Protein AF-A0A952RU28-F1 (afdb_monomer_lite)

pLDDT: mean 78.18, std 16.83, range [42.5, 93.38]

Sequence (64 aa):
MHLGEAPHPESNEVEQNLPLAKQNIDLLGLLEEKTKGNLTGDEERLLAQLLYDLRMRYVERSKK

Foldseek 3Di:
DDPDDDDPPPDPDPPPPLVVLVVVLVVLVVVLVVCVVVDDPVRNVVSVVVSVVSVVVSVVVVVD

Secondary structure (DSSP, 8-state):
---------S--S----HHHHHHHHHHHHHHHHHHTTTS-HHHHHHHHHHHHHHHHHHHHHHT-

Structure (mmCIF, N/CA/C/O backbone):
data_AF-A0A952RU28-F1
#
_entry.id   AF-A0A952RU28-F1
#
loop_
_atom_site.group_PDB
_atom_site.id
_atom_site.type_symbol
_atom_site.label_atom_id
_atom_site.label_alt_id
_atom_site.label_comp_id
_atom_site.label_asym_id
_atom_site.label_entity_id
_atom_site.label_seq_id
_atom_site.pdbx_PDB_ins_code
_atom_site.Cartn_x
_atom_site.Cartn_y
_atom_site.Cartn_z
_atom_site.occupancy
_atom_site.B_iso_or_equiv
_atom_site.auth_seq_id
_atom_site.auth_comp_id
_atom_site.auth_asym_id
_atom_site.auth_atom_id
_atom_site.pdbx_PDB_model_num
ATOM 1 N N . MET A 1 1 ? 22.143 -9.132 18.944 1.00 48.81 1 MET A N 1
ATOM 2 C CA . MET A 1 1 ? 22.211 -7.658 18.876 1.00 48.81 1 MET A CA 1
ATOM 3 C C . MET A 1 1 ? 23.243 -7.276 17.824 1.00 48.81 1 MET A C 1
ATOM 5 O O . MET A 1 1 ? 24.382 -7.016 18.167 1.00 48.81 1 MET A O 1
ATOM 9 N N . HIS A 1 2 ? 22.861 -7.323 16.548 1.00 42.50 2 HIS A N 1
ATOM 10 C CA . HIS A 1 2 ? 23.596 -6.672 15.464 1.00 42.50 2 HIS A CA 1
ATOM 11 C C . HIS A 1 2 ? 22.552 -5.959 14.609 1.00 42.50 2 HIS A C 1
ATOM 13 O O . HIS A 1 2 ? 21.917 -6.549 13.741 1.00 42.50 2 HIS A O 1
ATOM 19 N N . LEU A 1 3 ? 22.327 -4.697 14.974 1.00 55.22 3 LEU A N 1
ATOM 20 C CA . LEU A 1 3 ? 21.821 -3.660 14.088 1.00 55.22 3 LEU A CA 1
ATOM 21 C C . LEU A 1 3 ? 22.936 -3.444 13.055 1.00 55.22 3 LEU A C 1
ATOM 23 O O . LEU A 1 3 ? 23.907 -2.751 13.334 1.00 55.22 3 LEU A O 1
ATOM 27 N N . GLY A 1 4 ? 22.879 -4.191 11.954 1.00 44.38 4 GLY A N 1
ATOM 28 C CA . GLY A 1 4 ? 23.914 -4.240 10.927 1.00 44.38 4 GLY A CA 1
ATOM 29 C C . GLY A 1 4 ? 23.392 -3.626 9.646 1.00 44.38 4 GLY A C 1
ATOM 30 O O . GLY A 1 4 ? 22.931 -4.334 8.757 1.00 44.38 4 GLY A O 1
ATOM 31 N N . GLU A 1 5 ? 23.437 -2.302 9.592 1.00 66.94 5 GLU A N 1
ATOM 32 C CA . GLU A 1 5 ? 23.462 -1.558 8.344 1.00 66.94 5 GLU A CA 1
ATOM 33 C C . GLU A 1 5 ? 24.548 -2.155 7.441 1.00 66.94 5 GLU A C 1
ATOM 35 O O . GLU A 1 5 ? 25.733 -2.145 7.774 1.00 66.94 5 GLU A O 1
ATOM 40 N N . ALA A 1 6 ? 24.143 -2.678 6.292 1.00 53.25 6 ALA A N 1
ATOM 41 C CA . ALA A 1 6 ? 25.016 -2.779 5.141 1.00 53.25 6 ALA A CA 1
ATOM 42 C C . ALA A 1 6 ? 24.255 -2.137 3.975 1.00 53.25 6 ALA A C 1
ATOM 44 O O . ALA A 1 6 ? 23.304 -2.739 3.471 1.00 53.25 6 ALA A O 1
ATOM 45 N N . PRO A 1 7 ? 24.589 -0.898 3.569 1.00 45.47 7 PRO A N 1
ATOM 46 C CA . PRO A 1 7 ? 24.135 -0.402 2.280 1.00 45.47 7 PRO A CA 1
ATOM 47 C C . PRO A 1 7 ? 24.718 -1.344 1.228 1.00 45.47 7 PRO A C 1
ATOM 49 O O . PRO A 1 7 ? 25.923 -1.574 1.241 1.00 45.47 7 PRO A O 1
ATOM 52 N N . HIS A 1 8 ? 23.896 -1.917 0.348 1.00 45.03 8 HIS A N 1
ATOM 53 C CA . HIS A 1 8 ? 24.416 -2.614 -0.828 1.00 45.03 8 HIS A CA 1
ATOM 54 C C . HIS A 1 8 ? 25.137 -1.570 -1.704 1.00 45.03 8 HIS A C 1
ATOM 56 O O . HIS A 1 8 ? 24.456 -0.723 -2.283 1.00 45.03 8 HIS A O 1
ATOM 62 N N . PRO A 1 9 ? 26.484 -1.574 -1.800 1.00 59.53 9 PRO A N 1
ATOM 63 C CA . PRO A 1 9 ? 27.229 -0.536 -2.508 1.00 59.53 9 PRO A CA 1
ATOM 64 C C . PRO A 1 9 ? 27.497 -0.897 -3.978 1.00 59.53 9 PRO A C 1
ATOM 66 O O . PRO A 1 9 ? 28.115 -0.110 -4.686 1.00 59.53 9 PRO A O 1
ATOM 69 N N . GLU A 1 10 ? 27.079 -2.076 -4.449 1.00 51.03 10 GLU A N 1
ATOM 70 C CA . GLU A 1 10 ? 27.583 -2.644 -5.713 1.00 51.03 10 GLU A CA 1
ATOM 71 C C . GLU A 1 10 ? 26.554 -2.768 -6.833 1.00 51.03 10 GLU A C 1
ATOM 73 O O . GLU A 1 10 ? 26.917 -3.061 -7.968 1.00 51.03 10 GLU A O 1
ATOM 78 N N . SER A 1 11 ? 25.282 -2.488 -6.569 1.00 50.53 11 SER A N 1
ATOM 79 C CA . SER A 1 11 ? 24.266 -2.545 -7.606 1.00 50.53 11 SER A CA 1
ATOM 80 C C . SER A 1 11 ? 23.373 -1.329 -7.495 1.00 50.53 11 SER A C 1
ATOM 82 O O . SER A 1 11 ? 22.472 -1.251 -6.669 1.00 50.53 11 SER A O 1
ATOM 84 N N . ASN A 1 12 ? 23.610 -0.365 -8.374 1.00 47.62 12 ASN A N 1
ATOM 85 C CA . ASN A 1 12 ? 22.651 0.693 -8.658 1.00 47.62 12 ASN A CA 1
ATOM 86 C C . ASN A 1 12 ? 21.373 0.134 -9.333 1.00 47.62 12 ASN A C 1
ATOM 88 O O . ASN A 1 12 ? 20.542 0.902 -9.819 1.00 47.62 12 ASN A O 1
ATOM 92 N N . GLU A 1 13 ? 21.214 -1.194 -9.404 1.00 45.97 13 GLU A N 1
ATOM 93 C CA . GLU A 1 13 ? 19.957 -1.837 -9.727 1.00 45.97 13 GLU A CA 1
ATOM 94 C C . GLU A 1 13 ? 19.148 -1.970 -8.443 1.00 45.97 13 GLU A C 1
ATOM 96 O O . GLU A 1 13 ? 19.412 -2.785 -7.561 1.00 45.97 13 GLU A O 1
ATOM 101 N N . VAL A 1 14 ? 18.098 -1.160 -8.360 1.00 54.22 14 VAL A N 1
ATOM 102 C CA . VAL A 1 14 ? 16.930 -1.528 -7.570 1.00 54.22 14 VAL A CA 1
ATOM 103 C C . VAL A 1 14 ? 16.516 -2.907 -8.080 1.00 54.22 14 VAL A C 1
ATOM 105 O O . VAL A 1 14 ? 15.951 -2.987 -9.172 1.00 54.22 14 VAL A O 1
ATOM 108 N N . GLU A 1 15 ? 16.833 -3.980 -7.347 1.00 52.81 15 GLU A N 1
ATOM 109 C CA . GLU A 1 15 ? 16.312 -5.316 -7.636 1.00 52.81 15 GLU A CA 1
ATOM 110 C C . GLU A 1 15 ? 14.788 -5.226 -7.543 1.00 52.81 15 GLU A C 1
ATOM 112 O O . GLU A 1 15 ? 14.170 -5.321 -6.480 1.00 52.81 15 GLU A O 1
ATOM 117 N N . GLN A 1 16 ? 14.158 -4.956 -8.682 1.00 58.81 16 GLN A N 1
ATOM 118 C CA . GLN A 1 16 ? 12.716 -4.931 -8.815 1.00 58.81 16 GLN A CA 1
ATOM 119 C C . GLN A 1 16 ? 12.253 -6.377 -8.836 1.00 58.81 16 GLN A C 1
ATOM 121 O O . GLN A 1 16 ? 11.991 -6.95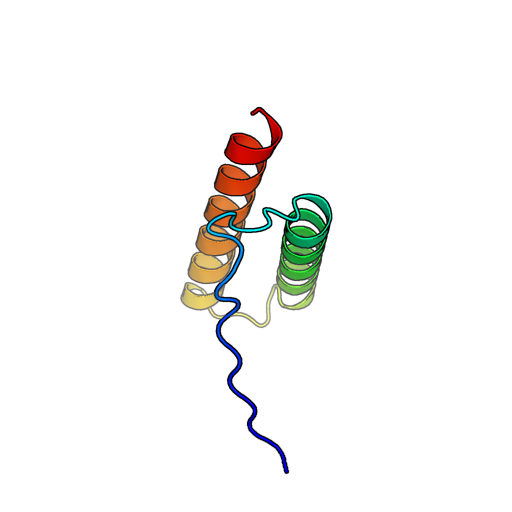9 -9.887 1.00 58.81 16 GLN A O 1
ATOM 126 N N . ASN A 1 17 ? 12.163 -6.970 -7.649 1.00 73.62 17 ASN A N 1
ATOM 127 C CA . ASN A 1 17 ? 11.596 -8.292 -7.480 1.00 73.62 17 ASN A CA 1
ATOM 128 C C . ASN A 1 17 ? 10.073 -8.194 -7.645 1.00 73.62 17 ASN A C 1
ATOM 130 O O . ASN A 1 17 ? 9.314 -8.104 -6.680 1.00 73.62 17 ASN A O 1
ATOM 134 N N . LEU A 1 18 ? 9.629 -8.155 -8.904 1.00 78.19 18 LEU A N 1
ATOM 135 C CA . LEU A 1 18 ? 8.218 -8.142 -9.281 1.00 78.19 18 LEU A CA 1
ATOM 136 C C . LEU A 1 18 ? 7.439 -9.304 -8.637 1.00 78.19 18 LEU A C 1
ATOM 138 O O . LEU A 1 18 ? 6.351 -9.047 -8.121 1.00 78.19 18 LEU A O 1
ATOM 142 N N . PRO A 1 19 ? 7.954 -10.551 -8.586 1.00 81.94 19 PRO A N 1
ATOM 143 C CA . PRO A 1 19 ? 7.300 -11.626 -7.838 1.00 81.94 19 PRO A CA 1
ATOM 144 C C . PRO A 1 19 ? 7.035 -11.278 -6.367 1.00 81.94 19 PRO A C 1
ATOM 146 O O . PRO A 1 19 ? 5.911 -11.455 -5.896 1.00 81.94 19 PRO A O 1
ATOM 149 N N . LEU A 1 20 ? 8.026 -10.726 -5.661 1.00 81.94 20 LEU A N 1
ATOM 150 C CA . LEU A 1 20 ? 7.887 -10.314 -4.262 1.00 81.94 20 LEU A CA 1
ATOM 151 C C . LEU A 1 20 ? 6.915 -9.135 -4.106 1.00 81.94 20 LEU A C 1
ATOM 153 O O . LEU A 1 20 ? 6.089 -9.125 -3.196 1.00 81.94 20 LEU A O 1
ATOM 157 N N . ALA A 1 21 ? 6.963 -8.163 -5.020 1.00 84.69 21 ALA A N 1
ATOM 158 C CA . ALA A 1 21 ? 6.039 -7.032 -5.031 1.00 84.69 21 ALA A CA 1
ATOM 159 C C . ALA A 1 21 ? 4.586 -7.494 -5.203 1.00 84.69 21 ALA A C 1
ATOM 161 O O . ALA A 1 21 ? 3.709 -7.039 -4.470 1.00 84.69 21 ALA A O 1
ATOM 162 N N . LYS A 1 22 ? 4.338 -8.446 -6.112 1.00 86.44 22 LYS A N 1
ATOM 163 C CA . LYS A 1 22 ? 3.020 -9.064 -6.286 1.00 86.44 22 LYS A CA 1
ATOM 164 C C . LYS A 1 22 ? 2.562 -9.752 -5.002 1.00 86.44 22 LYS A C 1
ATOM 166 O O . LYS A 1 22 ? 1.452 -9.510 -4.548 1.00 86.44 22 LYS A O 1
ATOM 171 N N . GLN A 1 23 ? 3.434 -10.554 -4.395 1.00 89.94 23 GLN A N 1
ATOM 172 C CA . GLN A 1 23 ? 3.121 -11.286 -3.170 1.00 89.94 23 GLN A CA 1
ATOM 173 C C . GLN A 1 23 ? 2.743 -10.342 -2.016 1.00 89.94 23 GLN A C 1
ATOM 175 O O . GLN A 1 23 ? 1.782 -10.601 -1.294 1.00 89.94 23 GLN A O 1
ATOM 180 N N . ASN A 1 24 ? 3.446 -9.214 -1.888 1.00 87.38 24 ASN A N 1
ATOM 181 C CA . ASN A 1 24 ? 3.136 -8.182 -0.900 1.00 87.38 24 ASN A CA 1
ATOM 182 C C . ASN A 1 24 ? 1.806 -7.472 -1.192 1.00 87.38 24 ASN A C 1
ATOM 184 O O . ASN A 1 24 ? 1.034 -7.234 -0.266 1.00 87.38 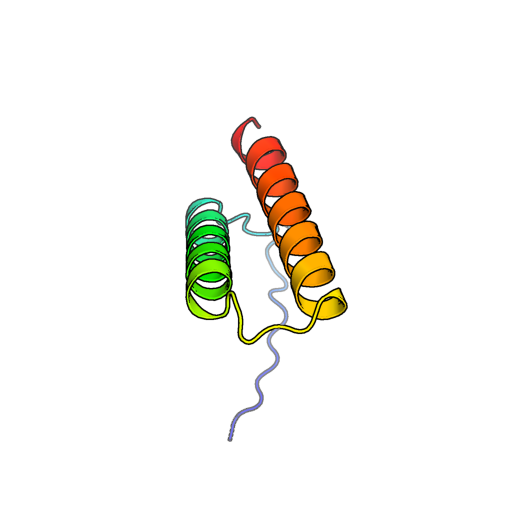24 ASN A O 1
ATOM 188 N N . ILE A 1 25 ? 1.511 -7.153 -2.457 1.00 91.12 25 ILE A N 1
ATOM 189 C CA . ILE A 1 25 ? 0.228 -6.553 -2.864 1.00 91.12 25 ILE A CA 1
ATOM 190 C C . ILE A 1 25 ? -0.936 -7.506 -2.572 1.00 91.12 25 ILE A C 1
ATOM 192 O O . ILE A 1 25 ? -1.963 -7.077 -2.048 1.00 91.12 25 ILE A O 1
ATOM 196 N N . ASP A 1 26 ? -0.769 -8.792 -2.878 1.00 91.19 26 ASP A N 1
ATOM 197 C CA . ASP A 1 26 ? -1.774 -9.825 -2.623 1.00 91.19 26 ASP A CA 1
ATOM 198 C C . ASP A 1 26 ? -2.003 -10.003 -1.113 1.00 91.19 26 ASP A C 1
ATOM 200 O O . ASP A 1 26 ? -3.146 -10.066 -0.660 1.00 91.19 26 ASP A O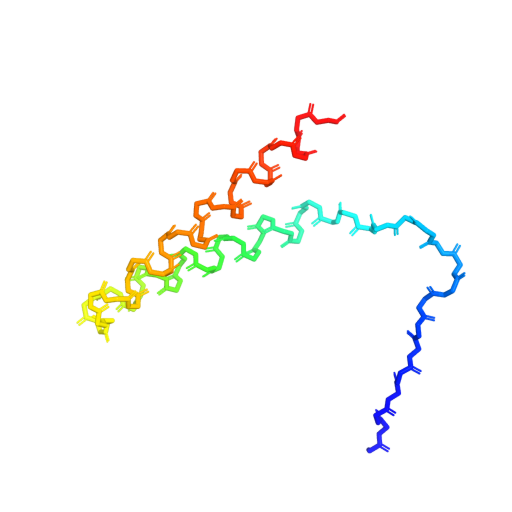 1
ATOM 204 N N . LEU A 1 27 ? -0.931 -10.005 -0.311 1.00 92.12 27 LEU A N 1
ATOM 205 C CA . LEU A 1 27 ? -1.024 -10.058 1.149 1.00 92.12 27 LEU A CA 1
ATOM 206 C C . LEU A 1 27 ? -1.740 -8.830 1.725 1.00 92.12 27 LEU A C 1
ATOM 208 O O . LEU A 1 27 ? -2.601 -8.979 2.589 1.00 92.12 27 LEU A O 1
ATOM 212 N N . LEU A 1 28 ? -1.415 -7.627 1.247 1.00 90.69 28 LEU A N 1
ATOM 213 C CA . LEU A 1 28 ? -2.088 -6.396 1.667 1.00 90.69 28 LEU A CA 1
ATOM 214 C C . LEU A 1 28 ? -3.575 -6.409 1.286 1.00 90.69 28 LEU A C 1
ATOM 216 O O . LEU A 1 28 ? -4.401 -5.982 2.087 1.00 90.69 28 LEU A O 1
ATOM 220 N N . GLY A 1 29 ? -3.929 -6.950 0.116 1.00 91.31 29 GLY A N 1
ATOM 221 C CA . GLY A 1 29 ? -5.326 -7.135 -0.287 1.00 91.31 29 GLY A CA 1
ATOM 222 C C . GLY A 1 29 ? -6.063 -8.144 0.598 1.00 91.31 29 GLY A C 1
ATOM 223 O O . GLY A 1 29 ? -7.195 -7.907 1.006 1.00 91.31 29 GLY A O 1
ATOM 224 N N . LEU A 1 30 ? -5.401 -9.238 0.979 1.00 92.75 30 LEU A N 1
ATOM 225 C CA . LEU A 1 30 ? -5.963 -10.196 1.933 1.00 92.75 30 LEU A CA 1
ATOM 226 C C . LEU A 1 30 ? -6.175 -9.566 3.318 1.00 92.75 30 LEU A C 1
ATOM 228 O O . LEU A 1 30 ? -7.151 -9.883 4.000 1.00 92.75 30 LEU A O 1
ATOM 232 N N . LEU A 1 31 ? -5.258 -8.697 3.751 1.00 89.12 31 LEU A N 1
ATOM 233 C CA . LEU A 1 31 ? -5.395 -7.959 5.002 1.00 89.12 31 LEU A CA 1
ATOM 234 C C . LEU A 1 31 ? -6.555 -6.968 4.935 1.00 89.12 31 LEU A C 1
ATOM 236 O O . LEU A 1 31 ? -7.350 -6.978 5.863 1.00 89.12 31 LEU A O 1
ATOM 240 N N . GLU A 1 32 ? -6.699 -6.200 3.851 1.00 89.00 32 GLU A N 1
ATOM 241 C CA . GLU A 1 32 ? -7.857 -5.323 3.614 1.00 89.00 32 GLU A CA 1
ATOM 242 C C . GLU A 1 32 ? -9.176 -6.096 3.744 1.00 89.00 32 GLU A C 1
ATOM 244 O O . GLU A 1 32 ? -10.067 -5.679 4.482 1.00 89.00 32 GLU A O 1
ATOM 249 N N . GLU A 1 33 ? -9.297 -7.261 3.099 1.00 90.25 33 GLU A N 1
ATOM 250 C CA . GLU A 1 33 ? -10.511 -8.078 3.2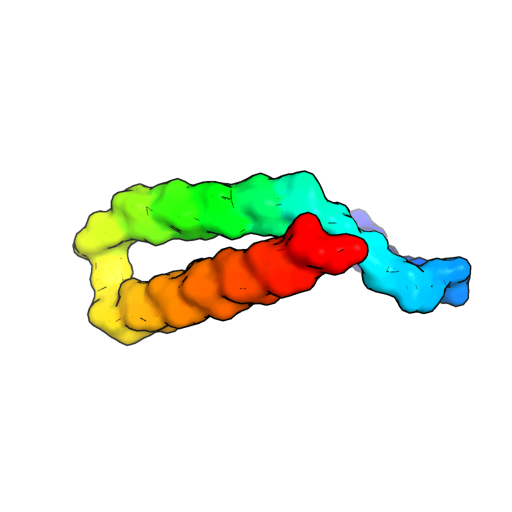11 1.00 90.25 33 GLU A CA 1
ATOM 251 C C . GLU A 1 33 ? -10.758 -8.583 4.636 1.00 90.25 33 GLU A C 1
ATOM 253 O O . GLU A 1 33 ? -11.900 -8.598 5.097 1.00 90.25 33 GLU A O 1
ATOM 258 N N . LYS A 1 34 ? -9.704 -8.987 5.355 1.00 89.88 34 LYS A N 1
ATOM 259 C CA . LYS A 1 34 ? -9.817 -9.482 6.736 1.00 89.88 34 LYS A CA 1
ATOM 260 C C . LYS A 1 34 ? -10.097 -8.377 7.752 1.00 89.88 34 LYS A C 1
ATOM 262 O O . LYS A 1 34 ? -10.712 -8.653 8.780 1.00 89.88 34 LYS A O 1
ATOM 267 N N . THR A 1 35 ? -9.624 -7.160 7.503 1.00 89.25 35 THR A N 1
ATOM 268 C CA . THR A 1 35 ? -9.829 -6.007 8.387 1.00 89.25 35 THR A CA 1
ATOM 269 C C . THR A 1 35 ? -11.072 -5.205 8.022 1.00 89.25 35 THR A C 1
ATOM 271 O O . THR A 1 35 ? -11.486 -4.352 8.807 1.00 89.25 35 THR A O 1
ATOM 274 N N . LYS A 1 36 ? -11.728 -5.509 6.897 1.00 86.06 36 LYS A N 1
ATOM 275 C CA . LYS A 1 36 ? -12.988 -4.892 6.480 1.00 86.06 36 LYS A CA 1
ATOM 276 C C . LYS A 1 36 ? -14.037 -4.948 7.597 1.00 86.06 36 LYS A C 1
ATOM 278 O O . LYS A 1 36 ? -14.352 -6.012 8.123 1.00 86.06 36 LYS A O 1
ATOM 283 N N . GLY A 1 37 ? -14.571 -3.785 7.965 1.00 85.62 37 GLY A N 1
ATOM 284 C CA . GLY A 1 37 ? -15.512 -3.630 9.083 1.00 85.62 37 GLY A CA 1
ATOM 285 C C . GLY A 1 37 ? -14.868 -3.404 10.459 1.00 85.62 37 GLY A C 1
ATOM 286 O O . GLY A 1 37 ? -15.587 -3.059 11.391 1.00 85.62 37 GLY A O 1
ATOM 287 N N . ASN A 1 38 ? -1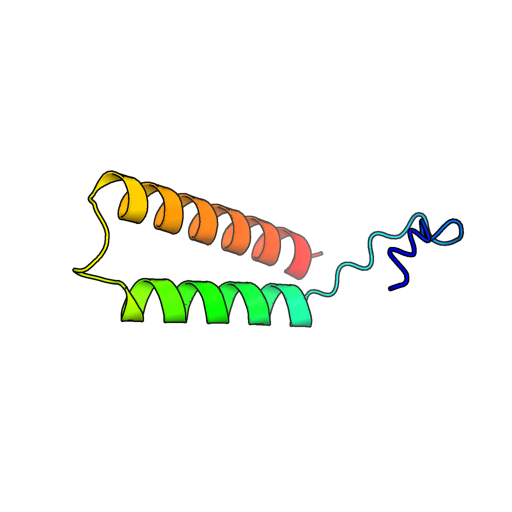3.542 -3.538 10.584 1.00 87.19 38 ASN A N 1
ATOM 288 C CA . ASN A 1 38 ? -12.763 -3.124 11.762 1.00 87.19 38 ASN A CA 1
ATOM 289 C C . ASN A 1 38 ? -11.938 -1.847 11.517 1.00 87.19 38 ASN A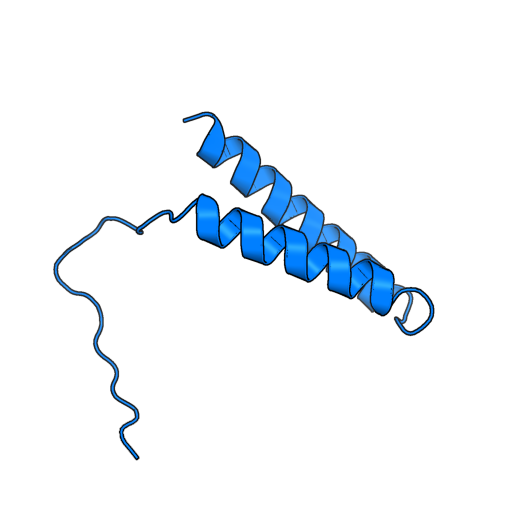 C 1
ATOM 291 O O . ASN A 1 38 ? -11.346 -1.323 12.456 1.00 87.19 38 ASN A O 1
ATOM 295 N N . LEU A 1 39 ? -11.876 -1.367 10.270 1.00 87.38 39 LEU A N 1
ATOM 296 C CA . LEU A 1 39 ? -11.206 -0.122 9.897 1.00 87.38 39 LEU A CA 1
ATOM 297 C C . LEU A 1 39 ? -12.138 1.077 10.077 1.00 87.38 39 LEU A C 1
ATOM 299 O O . LEU A 1 39 ? -13.342 1.002 9.818 1.00 87.38 39 LEU A O 1
ATOM 303 N N . THR A 1 40 ? -11.567 2.210 10.468 1.00 88.69 40 THR A N 1
ATOM 304 C CA . THR A 1 40 ? -12.240 3.506 10.368 1.00 88.69 40 THR A CA 1
ATOM 305 C C . THR A 1 40 ? -12.312 3.954 8.904 1.00 88.69 40 THR A C 1
ATOM 307 O O . THR A 1 40 ? -11.524 3.524 8.062 1.00 88.69 40 THR A O 1
ATOM 310 N N . GLY A 1 41 ? -13.254 4.843 8.568 1.00 88.94 41 GLY A N 1
ATOM 311 C CA . GLY A 1 41 ? -13.452 5.281 7.178 1.00 88.94 41 GLY A CA 1
ATOM 312 C C . GLY A 1 41 ? -12.219 5.936 6.537 1.00 88.94 41 GLY A C 1
ATOM 313 O O . GLY A 1 41 ? -12.035 5.838 5.323 1.00 88.94 41 GLY A O 1
ATOM 314 N N . ASP A 1 42 ? -11.356 6.563 7.339 1.00 91.44 42 ASP A N 1
ATOM 315 C CA . ASP A 1 42 ? -10.098 7.145 6.865 1.00 91.44 42 ASP A CA 1
ATOM 316 C C . ASP A 1 42 ? -9.022 6.074 6.638 1.00 91.44 42 ASP A C 1
ATOM 318 O O . ASP A 1 42 ? -8.310 6.130 5.636 1.00 91.44 42 ASP A O 1
ATOM 322 N N . GLU A 1 43 ? -8.938 5.062 7.508 1.00 88.75 43 GLU A N 1
ATOM 323 C CA . GLU A 1 43 ? -8.027 3.923 7.335 1.00 88.75 43 GLU A CA 1
ATOM 324 C C . GLU A 1 43 ? -8.391 3.088 6.106 1.00 88.75 43 GLU A C 1
ATOM 326 O O . GLU A 1 43 ? -7.505 2.701 5.347 1.00 88.75 43 GLU A O 1
ATOM 331 N N . GLU A 1 44 ? -9.685 2.857 5.866 1.00 89.62 44 GLU A N 1
ATOM 332 C CA . GLU A 1 44 ? -10.159 2.151 4.672 1.00 89.62 44 GLU A CA 1
ATOM 333 C C . GLU A 1 44 ? -9.774 2.910 3.394 1.00 89.62 44 GLU A C 1
ATOM 335 O O . GLU A 1 44 ? -9.223 2.328 2.459 1.00 89.62 44 GLU A O 1
ATOM 340 N N . ARG A 1 45 ? -9.982 4.233 3.368 1.00 90.88 45 ARG A N 1
ATOM 341 C CA . ARG A 1 45 ? -9.589 5.080 2.231 1.00 90.88 45 ARG A CA 1
ATOM 342 C C . ARG A 1 45 ? -8.083 5.092 2.008 1.00 90.88 45 ARG A C 1
ATOM 344 O O . ARG A 1 45 ? -7.648 4.994 0.861 1.00 90.88 45 ARG A O 1
ATOM 351 N N . LEU A 1 46 ? -7.299 5.213 3.077 1.00 91.50 46 LEU A N 1
ATOM 352 C CA . LEU A 1 46 ? -5.841 5.202 3.004 1.00 91.50 46 LEU A CA 1
ATOM 353 C C . LEU A 1 46 ? -5.330 3.863 2.461 1.00 91.50 46 LEU A C 1
ATOM 355 O O . LEU A 1 46 ? -4.495 3.845 1.556 1.00 91.50 46 LEU A O 1
ATOM 359 N N . LEU A 1 47 ? -5.847 2.749 2.982 1.00 89.69 47 LEU A N 1
ATOM 360 C CA . LEU A 1 47 ? -5.444 1.408 2.570 1.00 89.69 47 LEU A CA 1
ATOM 361 C C . LEU A 1 47 ? -5.819 1.139 1.107 1.00 89.69 47 LEU A C 1
ATOM 363 O O . LEU A 1 47 ? -4.989 0.638 0.348 1.00 89.69 47 LEU A O 1
ATOM 367 N N . ALA A 1 48 ? -7.019 1.552 0.690 1.00 89.69 48 ALA A N 1
ATOM 368 C CA . ALA A 1 48 ? -7.473 1.441 -0.691 1.00 89.69 48 ALA A CA 1
ATOM 369 C C . ALA A 1 48 ? -6.610 2.271 -1.659 1.00 89.69 48 ALA A C 1
ATOM 371 O O . ALA A 1 48 ? -6.225 1.775 -2.719 1.00 89.69 48 ALA A O 1
ATOM 372 N N . GLN A 1 49 ? -6.261 3.513 -1.295 1.00 93.38 49 GLN A N 1
ATOM 373 C CA . GLN A 1 49 ? -5.359 4.354 -2.093 1.00 93.38 49 GLN A CA 1
ATOM 374 C C . GLN A 1 49 ? -3.966 3.729 -2.215 1.00 93.38 49 GLN A C 1
ATOM 376 O O . GLN A 1 49 ? -3.418 3.644 -3.312 1.00 93.38 49 GLN A O 1
ATOM 381 N N . LEU A 1 50 ? -3.419 3.225 -1.109 1.00 91.19 50 LEU A N 1
ATOM 382 C CA . LEU A 1 50 ? -2.098 2.606 -1.084 1.00 91.19 50 LEU A CA 1
ATOM 383 C C . LEU A 1 50 ? -2.052 1.322 -1.928 1.00 91.19 50 LEU A C 1
ATOM 385 O O . LEU A 1 50 ? -1.125 1.128 -2.714 1.00 91.19 50 LEU A O 1
ATOM 389 N N . LEU A 1 51 ? -3.074 0.468 -1.823 1.00 91.25 51 LEU A N 1
ATOM 390 C CA . LEU A 1 51 ? -3.218 -0.726 -2.660 1.00 91.25 51 LEU A CA 1
ATOM 391 C C . LEU A 1 51 ? -3.360 -0.378 -4.142 1.00 91.25 51 LEU A C 1
ATOM 393 O O . LEU A 1 51 ? -2.769 -1.054 -4.987 1.00 91.25 51 LEU A O 1
ATOM 397 N N . TYR A 1 52 ? -4.125 0.665 -4.468 1.00 92.44 52 TYR A N 1
ATOM 398 C CA . TYR A 1 52 ? -4.281 1.137 -5.839 1.00 92.44 52 TYR A CA 1
ATOM 399 C C . TYR A 1 52 ? -2.945 1.600 -6.432 1.00 92.44 52 TYR A C 1
ATOM 401 O O . TYR A 1 52 ? -2.547 1.116 -7.493 1.00 92.44 52 TYR A O 1
ATOM 409 N N . ASP A 1 53 ? -2.211 2.454 -5.720 1.00 91.56 53 ASP A N 1
ATOM 410 C CA . ASP A 1 53 ? -0.912 2.963 -6.166 1.00 91.56 53 ASP A CA 1
ATOM 411 C C . ASP A 1 53 ? 0.113 1.841 -6.348 1.00 91.56 53 ASP A C 1
ATOM 413 O O . ASP A 1 53 ? 0.837 1.805 -7.347 1.00 91.56 53 ASP A O 1
ATOM 417 N N . LEU A 1 54 ? 0.166 0.888 -5.412 1.00 89.12 54 LEU A N 1
ATOM 418 C CA . LEU A 1 54 ? 1.064 -0.262 -5.506 1.00 89.12 54 LEU A CA 1
ATOM 419 C C . LEU A 1 54 ? 0.716 -1.161 -6.698 1.00 89.12 54 LEU A C 1
ATOM 421 O O . LEU A 1 54 ? 1.619 -1.572 -7.429 1.00 89.12 54 LEU A O 1
ATOM 425 N N . ARG A 1 55 ? -0.575 -1.426 -6.941 1.00 89.75 55 ARG A N 1
ATOM 426 C CA . ARG A 1 55 ? -1.042 -2.189 -8.112 1.00 89.75 55 ARG A CA 1
ATOM 427 C C . ARG A 1 55 ? -0.701 -1.477 -9.417 1.00 89.75 55 ARG A C 1
ATOM 429 O O . ARG A 1 55 ? -0.205 -2.122 -10.337 1.00 89.75 55 ARG A O 1
ATOM 436 N N . MET A 1 56 ? -0.910 -0.163 -9.493 1.00 90.19 56 MET A N 1
ATOM 437 C CA . MET A 1 56 ? -0.572 0.637 -10.674 1.00 90.19 56 MET A CA 1
ATOM 438 C C . MET A 1 56 ? 0.926 0.598 -10.968 1.00 90.19 56 MET A C 1
ATOM 440 O O . MET A 1 56 ? 1.320 0.238 -12.078 1.00 90.19 56 MET A O 1
ATOM 444 N N . ARG A 1 57 ? 1.765 0.856 -9.958 1.00 87.31 57 ARG A N 1
ATOM 445 C CA . ARG A 1 57 ? 3.227 0.762 -10.088 1.00 87.31 57 ARG A CA 1
ATOM 446 C C . ARG A 1 57 ? 3.666 -0.643 -10.493 1.00 87.31 57 ARG A C 1
ATOM 448 O O . ARG A 1 57 ? 4.542 -0.785 -11.340 1.00 87.31 57 ARG A O 1
ATOM 455 N N . TYR A 1 58 ? 3.052 -1.685 -9.931 1.00 87.69 58 TYR A N 1
ATOM 456 C CA . TYR A 1 58 ? 3.335 -3.066 -10.319 1.00 87.69 58 TYR A CA 1
ATOM 457 C C . TYR A 1 58 ? 3.009 -3.319 -11.794 1.00 87.69 58 TYR A C 1
ATOM 459 O O . TYR A 1 58 ? 3.849 -3.848 -12.516 1.00 87.69 58 TYR A O 1
ATOM 467 N N . VAL A 1 59 ? 1.835 -2.889 -12.269 1.00 87.31 59 VAL A N 1
ATOM 468 C CA . VAL A 1 59 ? 1.437 -3.039 -13.677 1.00 87.31 59 VAL A CA 1
ATOM 469 C C . VAL A 1 59 ? 2.397 -2.293 -14.604 1.00 87.31 59 VAL A C 1
ATOM 471 O O . VAL A 1 59 ? 2.856 -2.875 -15.586 1.00 87.31 59 VAL A O 1
ATOM 474 N N . GLU A 1 60 ? 2.745 -1.046 -14.286 1.00 86.81 60 GLU A N 1
ATOM 475 C CA . GLU A 1 60 ? 3.700 -0.242 -15.060 1.00 86.81 60 GLU A CA 1
ATOM 476 C C . GLU A 1 60 ? 5.078 -0.899 -15.162 1.00 86.81 60 GLU A C 1
ATOM 478 O O . GLU A 1 60 ? 5.681 -0.902 -16.234 1.00 86.81 60 GLU A O 1
ATOM 483 N N . ARG A 1 61 ? 5.576 -1.476 -14.062 1.00 82.94 61 ARG A N 1
ATOM 484 C CA . ARG A 1 61 ? 6.864 -2.178 -14.046 1.00 82.94 61 ARG A CA 1
ATOM 485 C C . ARG A 1 61 ? 6.796 -3.567 -14.683 1.00 82.94 61 ARG A C 1
ATOM 487 O O . ARG A 1 61 ? 7.777 -3.983 -15.274 1.00 82.94 61 ARG A O 1
ATOM 494 N N . SER A 1 62 ? 5.656 -4.259 -14.605 1.00 79.19 62 SER A N 1
ATOM 495 C CA . SER A 1 62 ? 5.458 -5.595 -15.199 1.00 79.19 62 SER A CA 1
ATOM 496 C C . SER A 1 62 ? 5.316 -5.587 -16.723 1.00 79.19 62 SER A C 1
ATOM 498 O O . SER A 1 62 ? 5.511 -6.615 -17.362 1.00 79.19 62 SER A O 1
ATOM 500 N N . LYS A 1 63 ? 4.940 -4.441 -17.304 1.00 71.44 63 LYS A N 1
ATOM 501 C CA . LYS A 1 63 ? 4.803 -4.248 -18.756 1.00 71.44 63 LYS A CA 1
ATOM 502 C C . LYS A 1 63 ? 6.109 -3.824 -19.440 1.00 71.44 63 LYS A C 1
ATOM 504 O O . LYS A 1 63 ? 6.096 -3.625 -20.653 1.00 71.44 63 LYS A O 1
ATOM 509 N N . LYS A 1 64 ? 7.179 -3.617 -18.673 1.00 53.34 64 LYS A N 1
ATOM 510 C CA . LYS A 1 64 ? 8.484 -3.161 -19.153 1.00 53.34 64 LYS A CA 1
ATOM 511 C C . LYS A 1 64 ? 9.436 -4.340 -19.293 1.00 53.34 64 LYS A C 1
ATOM 513 O O . LYS A 1 64 ? 10.221 -4.306 -20.261 1.00 53.34 64 LYS A O 1
#

Radius of gyration: 15.77 Å; chains: 1; bounding box: 43×19×38 Å